Protein AF-A0A7C4NFW8-F1 (afdb_monomer)

pLDDT: mean 92.85, std 6.19, range [63.09, 97.69]

Sequence (64 aa):
MCLLKVYLDDGGRRLIATDVALILREEDGFRLGFLEPGKNVLLRKVVLQLLDAVNSLAVFRPLE

Secondary structure (DSSP, 8-state):
-PPEEEEEESSSEEEEEEEEEEEEEETTEEEEEESSTT-EEEEESEEEEEEETTTTEEEEEE--

Radius of gyration: 11.07 Å; Cα contacts (8 Å, |Δi|>4): 134; chains: 1; bounding box: 24×30×25 Å

Mean predicted aligned error: 3.24 Å

Solvent-accessible surface area (backbone atoms only — not comparable to full-atom values): 3728 Å² total; per-residue (Å²): 136,79,48,25,38,33,30,41,41,77,97,52,84,39,84,76,48,68,56,30,63,42,80,42,83,50,98,61,23,36,38,37,33,41,79,56,84,92,50,70,48,78,47,65,56,42,42,84,74,47,78,39,78,89,79,30,34,35,32,29,27,67,59,130

Nearest PDB structures (foldseek):
  5n76-assembly2_C  TM=8.008E-01  e=2.529E-03  Rhodospirillum rubrum
  4q8n-assembly1_A-2  TM=5.565E-01  e=3.725E+00  Zymomonas mobilis subsp. mobilis ZM4 = ATCC 31821

Foldseek 3Di:
DQWEFEWEPEVHTDTDDTQFPDWADDPFAIWTDHPDPPDIDGDGQWDWDDDDRPVRYTYIYGHD

Structure (mmCIF, N/CA/C/O backbone):
data_AF-A0A7C4NFW8-F1
#
_entry.id   AF-A0A7C4NFW8-F1
#
loop_
_atom_site.group_PDB
_atom_site.id
_atom_site.type_symbol
_atom_site.label_atom_id
_atom_site.label_alt_id
_atom_site.label_comp_id
_atom_site.label_asym_id
_atom_site.label_entity_id
_atom_site.label_seq_id
_atom_site.pdbx_PDB_ins_code
_atom_site.Cartn_x
_atom_site.Cartn_y
_atom_site.Cartn_z
_atom_site.occupancy
_atom_site.B_iso_or_equiv
_atom_site.auth_seq_id
_atom_site.auth_comp_id
_atom_site.auth_asym_id
_atom_site.auth_atom_id
_atom_site.pdbx_PDB_model_num
ATOM 1 N N . MET A 1 1 ? -4.353 18.692 2.777 1.00 63.09 1 MET A N 1
ATOM 2 C CA . MET A 1 1 ? -3.984 17.337 3.245 1.00 63.09 1 MET A CA 1
ATOM 3 C C . MET A 1 1 ? -3.721 16.478 2.024 1.00 63.09 1 MET A C 1
ATOM 5 O O . MET A 1 1 ? -4.513 16.550 1.097 1.00 63.09 1 MET A O 1
ATOM 9 N N . CYS A 1 2 ? -2.612 15.742 1.994 1.00 76.94 2 CYS A N 1
ATOM 10 C CA . CYS A 1 2 ? -2.281 14.825 0.903 1.00 76.94 2 CYS A CA 1
ATOM 11 C C . CYS A 1 2 ? -2.675 13.409 1.342 1.00 76.94 2 CYS A C 1
ATOM 13 O O . CYS A 1 2 ? -2.174 12.939 2.361 1.00 76.94 2 CYS A O 1
ATOM 15 N N . LEU A 1 3 ? -3.616 12.781 0.633 1.00 93.44 3 LEU A N 1
ATOM 16 C CA . LEU A 1 3 ? -4.025 11.400 0.883 1.00 93.44 3 LEU A CA 1
ATOM 17 C C . LEU A 1 3 ? -3.395 10.495 -0.166 1.00 93.44 3 LEU A C 1
ATOM 19 O O . LEU A 1 3 ? -3.452 10.789 -1.359 1.00 93.44 3 LEU A O 1
ATOM 23 N N . LEU A 1 4 ? -2.813 9.389 0.280 1.00 95.94 4 LEU A N 1
ATOM 24 C CA . LEU A 1 4 ? -2.054 8.504 -0.584 1.00 95.94 4 LEU A CA 1
ATOM 25 C C . LEU A 1 4 ? -2.954 7.460 -1.250 1.00 95.94 4 LEU A C 1
ATOM 27 O O . LEU A 1 4 ? -3.808 6.833 -0.616 1.00 95.94 4 LEU A O 1
ATOM 31 N N . LYS A 1 5 ? -2.689 7.214 -2.533 1.00 96.75 5 LYS A N 1
ATOM 32 C CA . LYS A 1 5 ? -3.043 5.963 -3.206 1.00 96.75 5 LYS A CA 1
ATOM 33 C C . LYS A 1 5 ? -1.936 4.954 -2.950 1.00 96.75 5 LYS A C 1
ATOM 35 O O . LYS A 1 5 ? -0.769 5.227 -3.229 1.00 96.75 5 LYS A O 1
ATOM 40 N N . VAL A 1 6 ? -2.292 3.786 -2.441 1.00 97.31 6 VAL A N 1
ATOM 41 C CA . VAL A 1 6 ? -1.324 2.737 -2.133 1.00 97.31 6 VAL A CA 1
ATOM 42 C C . VAL A 1 6 ? -1.445 1.608 -3.141 1.00 97.31 6 VAL A C 1
ATOM 44 O O . VAL A 1 6 ? -2.534 1.076 -3.367 1.00 97.31 6 VAL A O 1
ATOM 47 N N . TYR A 1 7 ? -0.311 1.232 -3.720 1.00 97.69 7 TYR A N 1
ATOM 48 C CA . TYR A 1 7 ? -0.191 0.144 -4.678 1.00 97.69 7 TYR A CA 1
ATOM 49 C C . TYR A 1 7 ? 0.680 -0.987 -4.127 1.00 97.69 7 TYR A C 1
ATOM 51 O O . TYR 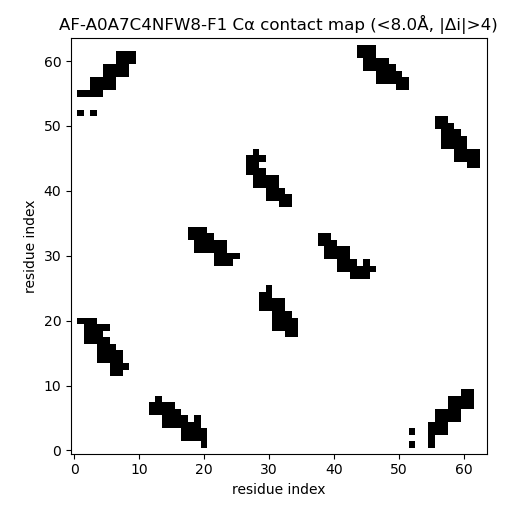A 1 7 ? 1.610 -0.743 -3.359 1.00 97.69 7 TYR A O 1
ATOM 59 N N . LEU A 1 8 ? 0.393 -2.210 -4.565 1.00 97.12 8 LEU A N 1
ATOM 60 C CA . LEU A 1 8 ? 1.262 -3.373 -4.417 1.00 97.12 8 LEU A CA 1
ATOM 61 C C . LEU A 1 8 ? 1.817 -3.746 -5.794 1.00 97.12 8 LEU A C 1
ATOM 63 O O . LEU A 1 8 ? 1.045 -3.835 -6.749 1.00 97.12 8 LEU A O 1
ATOM 67 N N . ASP A 1 9 ? 3.126 -3.933 -5.888 1.00 96.25 9 ASP A N 1
ATOM 68 C CA . ASP A 1 9 ? 3.832 -4.386 -7.082 1.00 96.25 9 ASP A CA 1
ATOM 69 C C . ASP A 1 9 ? 4.306 -5.832 -6.881 1.00 96.25 9 ASP A C 1
ATOM 71 O O . ASP A 1 9 ? 5.290 -6.081 -6.186 1.00 96.25 9 ASP A O 1
ATOM 75 N N . ASP A 1 10 ? 3.546 -6.782 -7.430 1.00 92.31 10 ASP A N 1
ATOM 76 C CA . ASP A 1 10 ? 3.789 -8.231 -7.348 1.00 92.31 10 ASP A CA 1
ATOM 77 C C . ASP A 1 10 ? 3.673 -8.834 -8.756 1.00 92.31 10 ASP A C 1
ATOM 79 O O . ASP A 1 10 ? 2.650 -9.397 -9.143 1.00 92.31 10 ASP A O 1
ATOM 83 N N . GLY A 1 11 ? 4.677 -8.556 -9.593 1.00 90.88 11 GLY A N 1
ATOM 84 C CA . GLY A 1 11 ? 4.622 -8.830 -11.036 1.00 90.88 11 GLY A CA 1
ATOM 85 C C . GLY A 1 11 ? 3.763 -7.832 -11.828 1.00 90.88 11 GLY A C 1
ATOM 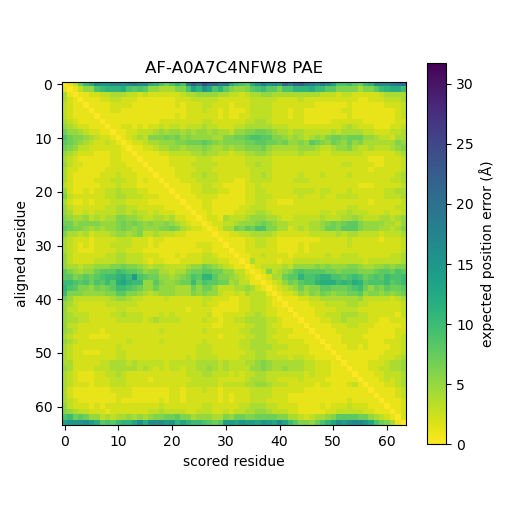86 O O . GLY A 1 11 ? 3.466 -8.061 -13.001 1.00 90.88 11 GLY A O 1
ATOM 87 N N . GLY A 1 12 ? 3.367 -6.722 -11.199 1.00 91.50 12 GLY A N 1
ATOM 88 C CA . GLY A 1 12 ? 2.548 -5.665 -11.780 1.00 91.50 12 GLY A CA 1
ATOM 89 C C . GLY A 1 12 ? 1.928 -4.764 -10.711 1.00 91.50 12 GLY A C 1
ATOM 90 O O . GLY A 1 12 ? 1.589 -5.204 -9.611 1.00 91.50 12 GLY 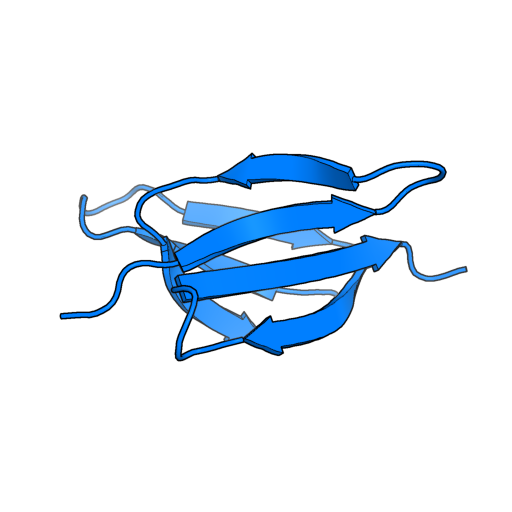A O 1
ATOM 91 N N . ARG A 1 13 ? 1.731 -3.483 -11.045 1.00 94.38 13 ARG A N 1
ATOM 92 C CA . ARG A 1 13 ? 1.224 -2.473 -10.105 1.00 94.38 13 ARG A CA 1
ATOM 93 C C . ARG A 1 13 ? -0.301 -2.562 -9.942 1.00 94.38 13 ARG A C 1
ATOM 95 O O . ARG A 1 13 ? -1.048 -2.170 -10.837 1.00 94.38 13 ARG A O 1
ATOM 102 N N . ARG A 1 14 ? -0.771 -2.987 -8.763 1.00 96.56 14 ARG A N 1
ATOM 103 C CA . ARG A 1 14 ? -2.197 -3.066 -8.383 1.00 96.56 14 ARG A CA 1
ATOM 104 C C . ARG A 1 14 ? -2.551 -2.054 -7.294 1.00 96.56 14 ARG A C 1
ATOM 106 O O . ARG A 1 14 ? -1.891 -2.013 -6.262 1.00 96.56 14 ARG A O 1
ATOM 113 N N . LEU A 1 15 ? -3.616 -1.271 -7.480 1.00 96.62 15 LEU A N 1
ATOM 114 C CA . LEU A 1 15 ? -4.150 -0.385 -6.434 1.00 96.62 15 LEU A CA 1
ATOM 115 C C . LEU A 1 15 ? -4.784 -1.225 -5.314 1.00 96.62 15 LEU A C 1
ATOM 117 O O . LEU A 1 15 ? -5.625 -2.076 -5.594 1.00 96.62 15 LEU A O 1
ATOM 121 N N . ILE A 1 16 ? -4.393 -0.989 -4.061 1.00 95.56 16 ILE A N 1
ATOM 122 C CA . ILE A 1 16 ? -4.882 -1.753 -2.899 1.00 95.56 16 ILE A CA 1
ATOM 123 C C . ILE A 1 16 ? -5.555 -0.892 -1.828 1.00 95.56 16 ILE A C 1
ATOM 125 O O . ILE A 1 16 ? -6.328 -1.420 -1.033 1.00 95.56 16 ILE A O 1
ATOM 129 N N . ALA A 1 17 ? -5.297 0.418 -1.803 1.00 95.06 17 ALA A N 1
ATOM 130 C CA . ALA A 1 17 ? -6.005 1.347 -0.929 1.00 95.06 17 ALA A CA 1
ATOM 131 C C . ALA A 1 17 ? -6.013 2.771 -1.503 1.00 95.06 17 ALA A C 1
ATOM 133 O O . ALA A 1 17 ? -5.062 3.197 -2.162 1.00 95.06 17 ALA A O 1
ATOM 134 N N . THR A 1 18 ? -7.080 3.511 -1.217 1.00 94.50 18 THR A N 1
ATOM 135 C CA . THR A 1 18 ? -7.206 4.956 -1.459 1.00 94.50 18 THR A CA 1
ATOM 136 C C . THR A 1 18 ? -7.422 5.676 -0.137 1.00 94.50 18 THR A C 1
ATOM 138 O O . THR A 1 18 ? -7.751 5.045 0.866 1.00 94.50 18 THR A O 1
ATOM 141 N N . ASP A 1 19 ? -7.241 6.996 -0.139 1.00 94.31 19 ASP A N 1
ATOM 142 C CA . ASP A 1 19 ? -7.545 7.854 1.011 1.00 94.31 19 ASP A CA 1
ATOM 143 C C . ASP A 1 19 ? -6.727 7.507 2.267 1.00 94.31 19 ASP A C 1
ATOM 145 O O . ASP A 1 19 ? -7.169 7.688 3.406 1.00 94.31 19 ASP A O 1
ATOM 149 N N . VAL A 1 20 ? -5.510 6.995 2.051 1.00 95.50 20 VAL A N 1
ATOM 150 C CA . VAL A 1 20 ? -4.584 6.640 3.126 1.00 95.50 20 VAL A CA 1
ATOM 151 C C . VAL A 1 20 ? -3.973 7.920 3.678 1.00 95.50 20 VAL A C 1
ATOM 153 O O . VAL A 1 20 ? -3.262 8.642 2.981 1.00 95.50 20 VAL A O 1
ATOM 156 N N . ALA A 1 21 ? -4.265 8.197 4.942 1.00 94.31 21 ALA A N 1
ATOM 157 C CA . ALA A 1 21 ? -3.795 9.379 5.653 1.00 94.31 21 ALA A CA 1
ATOM 158 C C . ALA A 1 21 ? -2.492 9.116 6.417 1.00 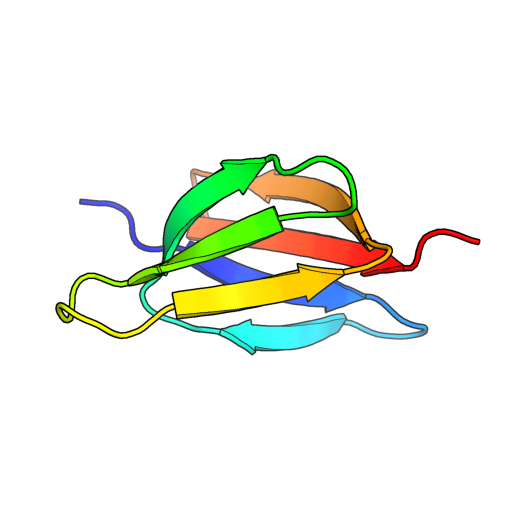94.31 21 ALA A C 1
ATOM 160 O O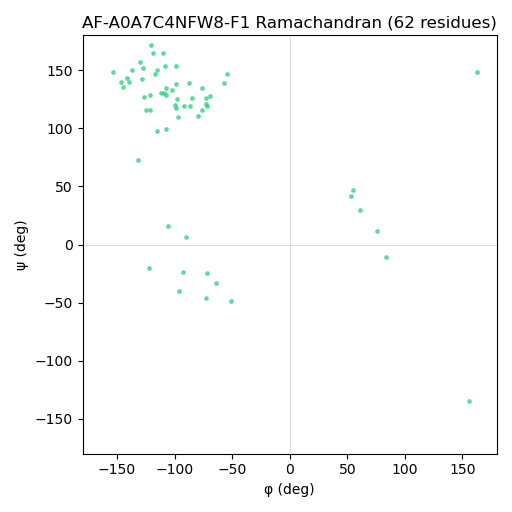 . ALA A 1 21 ? -1.749 10.050 6.712 1.00 94.31 21 ALA A O 1
ATOM 161 N N . LEU A 1 22 ? -2.223 7.852 6.753 1.00 93.00 22 LEU A N 1
ATOM 162 C CA . LEU A 1 22 ? -1.093 7.465 7.583 1.00 93.00 22 LEU A CA 1
ATOM 163 C C . LEU A 1 22 ? -0.549 6.098 7.165 1.00 93.00 22 LEU A C 1
ATOM 165 O O . LEU A 1 22 ? -1.309 5.173 6.890 1.00 93.00 22 LEU A O 1
ATOM 169 N N . ILE A 1 23 ? 0.774 5.959 7.164 1.00 95.00 23 ILE A N 1
ATOM 170 C CA . ILE A 1 23 ? 1.467 4.683 6.983 1.00 95.00 23 ILE A CA 1
ATOM 171 C C . ILE A 1 23 ? 2.390 4.501 8.188 1.00 95.00 23 ILE A C 1
ATOM 173 O O . ILE A 1 23 ? 3.312 5.289 8.384 1.00 95.00 23 ILE A O 1
ATOM 177 N N . LEU A 1 24 ? 2.137 3.476 8.999 1.00 95.44 24 LEU A N 1
ATOM 178 C CA . LEU A 1 24 ? 2.943 3.128 10.170 1.00 95.44 24 LEU A CA 1
ATOM 179 C C . LEU A 1 24 ? 3.737 1.858 9.882 1.00 95.44 24 LEU A C 1
ATOM 181 O O . LEU A 1 24 ? 3.180 0.889 9.370 1.00 95.44 24 LEU A O 1
ATOM 185 N N . ARG A 1 25 ? 5.027 1.846 10.221 1.00 94.75 25 ARG A N 1
ATOM 186 C CA . ARG A 1 25 ? 5.841 0.626 10.192 1.00 94.75 25 ARG A CA 1
ATOM 187 C C . ARG A 1 25 ? 5.498 -0.242 11.405 1.00 94.75 25 ARG A C 1
ATOM 189 O O . ARG A 1 25 ? 5.438 0.265 12.520 1.00 94.75 25 ARG A O 1
ATOM 196 N N . GLU A 1 26 ? 5.322 -1.537 11.179 1.00 94.06 26 GLU A N 1
ATOM 197 C CA . GLU A 1 26 ? 5.221 -2.569 12.219 1.00 94.06 26 GLU A CA 1
ATOM 198 C C . GLU A 1 26 ? 6.331 -3.616 12.027 1.00 94.06 26 GLU A C 1
ATOM 200 O O . GLU A 1 26 ? 7.037 -3.580 11.014 1.00 94.06 26 GLU A O 1
ATOM 205 N N . GLU A 1 27 ? 6.496 -4.542 12.982 1.00 89.50 27 GLU A N 1
ATOM 206 C CA . GLU A 1 27 ? 7.541 -5.585 12.935 1.00 89.50 27 GLU A CA 1
ATOM 207 C C . GLU A 1 27 ? 7.539 -6.340 11.591 1.00 89.50 27 GLU A C 1
ATOM 209 O O . GLU A 1 27 ? 8.565 -6.394 10.913 1.00 89.50 27 GLU A O 1
ATOM 214 N N . ASP A 1 28 ? 6.361 -6.785 11.134 1.00 87.75 28 ASP A N 1
ATOM 215 C CA . ASP A 1 28 ? 6.200 -7.628 9.936 1.00 87.75 28 ASP A CA 1
ATOM 216 C C . ASP A 1 28 ? 5.627 -6.905 8.704 1.00 87.75 28 ASP A C 1
ATOM 218 O O . ASP A 1 28 ? 5.146 -7.548 7.761 1.00 87.75 28 ASP A O 1
ATOM 222 N N . GLY A 1 29 ? 5.632 -5.569 8.681 1.00 94.75 29 GLY A N 1
ATOM 223 C CA . GLY A 1 29 ? 5.107 -4.825 7.537 1.00 94.75 29 GLY A CA 1
ATOM 224 C C . GLY A 1 29 ? 4.640 -3.414 7.861 1.00 94.75 29 GLY A C 1
ATOM 225 O O . GLY A 1 29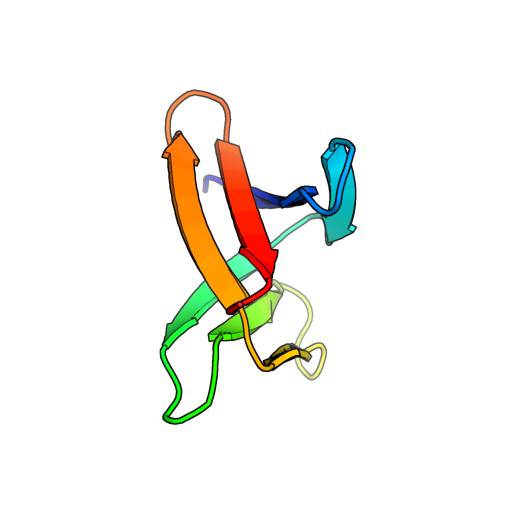 ? 5.358 -2.656 8.510 1.00 94.75 29 GLY A O 1
ATOM 226 N N . PHE A 1 30 ? 3.470 -3.029 7.352 1.00 97.06 30 PHE A N 1
ATOM 227 C CA . PHE A 1 30 ? 2.943 -1.672 7.489 1.00 97.06 30 PHE A CA 1
ATOM 228 C C . PHE A 1 30 ? 1.444 -1.657 7.764 1.00 97.06 30 PHE A C 1
ATOM 230 O O . PHE A 1 30 ? 0.678 -2.387 7.136 1.00 97.06 30 PHE A O 1
ATOM 237 N N . ARG A 1 31 ? 1.011 -0.761 8.648 1.00 96.38 31 ARG A N 1
ATOM 238 C CA . ARG A 1 31 ? -0.399 -0.432 8.856 1.00 96.38 31 ARG A CA 1
ATOM 239 C C . ARG A 1 31 ? -0.753 0.830 8.080 1.00 96.3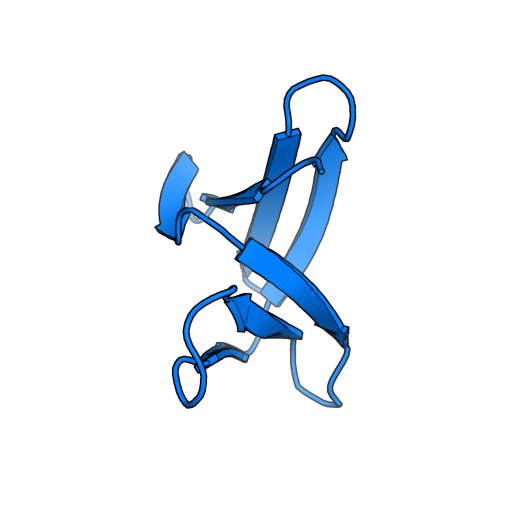8 31 ARG A C 1
ATOM 241 O O . ARG A 1 31 ? -0.129 1.873 8.264 1.00 96.38 31 ARG A O 1
ATOM 248 N N . LEU A 1 32 ? -1.777 0.733 7.243 1.00 96.06 32 LEU A N 1
ATOM 249 C CA . LEU A 1 32 ? -2.398 1.857 6.555 1.00 96.06 32 LEU A CA 1
ATOM 250 C C . LEU A 1 32 ? -3.558 2.376 7.405 1.00 96.06 32 LEU A C 1
ATOM 252 O O . LEU A 1 32 ? -4.507 1.633 7.672 1.00 96.06 32 LEU A O 1
ATOM 256 N N . GLY A 1 33 ? -3.466 3.637 7.814 1.00 94.81 33 GLY A N 1
ATOM 257 C CA . GLY A 1 33 ? -4.522 4.382 8.487 1.00 94.81 33 GLY A CA 1
ATOM 258 C C . GLY A 1 33 ? -5.271 5.279 7.507 1.00 94.81 33 GLY A C 1
ATOM 259 O O . GLY A 1 33 ? -4.670 5.927 6.645 1.00 94.81 33 GLY A O 1
ATOM 260 N N . PHE A 1 34 ? -6.590 5.319 7.651 1.00 93.94 34 PHE A N 1
ATOM 261 C CA . PHE A 1 34 ? -7.500 6.092 6.809 1.00 93.94 34 PHE A CA 1
ATOM 262 C C . PHE A 1 34 ? -8.083 7.261 7.610 1.00 93.94 34 PHE A C 1
ATOM 264 O O . PHE A 1 34 ? -7.995 7.285 8.836 1.00 93.94 34 PHE A O 1
ATOM 271 N N . LEU A 1 35 ? -8.688 8.235 6.922 1.00 87.38 35 LEU A N 1
ATOM 272 C CA . LEU A 1 35 ? -9.399 9.329 7.599 1.00 87.38 35 LEU A CA 1
ATOM 273 C C . LEU A 1 35 ? -10.615 8.842 8.393 1.00 87.38 35 LEU A C 1
ATOM 275 O O . LEU A 1 35 ? -10.956 9.424 9.419 1.00 87.38 35 LEU A O 1
ATOM 279 N N . GLU A 1 36 ? -11.276 7.796 7.899 1.00 85.44 36 GLU A N 1
ATOM 280 C CA . GLU A 1 36 ? -12.433 7.206 8.558 1.00 85.44 36 GLU A CA 1
ATOM 281 C C . GLU A 1 36 ? -11.989 6.422 9.808 1.00 85.44 36 GLU A C 1
ATOM 283 O O . GLU A 1 36 ? -11.198 5.476 9.693 1.00 85.44 36 GLU A O 1
ATOM 288 N N . PRO A 1 37 ? -12.482 6.784 11.007 1.00 78.44 37 PRO A N 1
ATOM 289 C CA . PRO A 1 37 ? -12.123 6.099 12.242 1.00 78.44 37 PRO A CA 1
ATOM 290 C C . PRO A 1 37 ? -12.434 4.599 12.182 1.00 78.44 37 PRO A C 1
ATOM 292 O O . PRO A 1 37 ? -13.482 4.183 11.700 1.00 78.44 37 PRO A O 1
ATOM 295 N N . GLY A 1 38 ? -11.527 3.772 12.708 1.00 77.94 38 GLY A N 1
ATOM 296 C CA . GLY A 1 38 ? -11.720 2.319 12.806 1.00 77.94 38 GLY A CA 1
ATOM 297 C C . GLY A 1 38 ? -11.364 1.525 11.545 1.00 77.94 38 GLY A C 1
ATOM 298 O O . GLY A 1 38 ? -11.218 0.305 11.627 1.00 77.94 38 GLY A O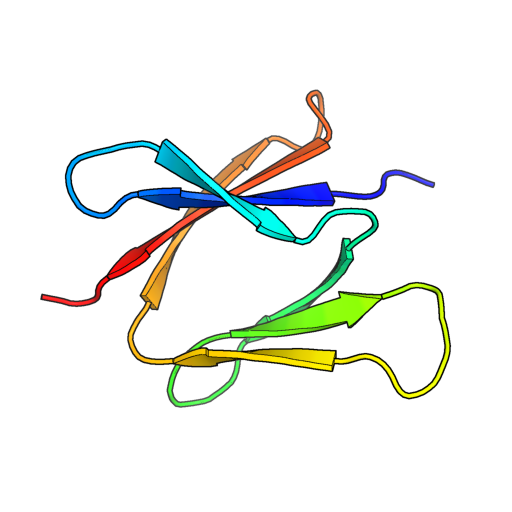 1
ATOM 299 N N . LYS A 1 39 ? -11.126 2.182 10.405 1.00 84.81 39 LYS A N 1
ATOM 300 C CA . LYS A 1 39 ? -10.619 1.524 9.197 1.00 84.81 39 LYS A CA 1
ATOM 301 C C . LYS A 1 39 ? -9.094 1.478 9.232 1.00 84.81 39 LYS A C 1
ATOM 303 O O . LYS A 1 39 ? -8.436 2.513 9.259 1.00 84.81 39 LYS A O 1
ATOM 308 N N . ASN A 1 40 ? -8.529 0.274 9.217 1.00 87.94 40 ASN A N 1
ATOM 309 C CA . ASN A 1 40 ? -7.092 0.045 9.084 1.00 87.94 40 ASN A CA 1
ATOM 310 C C . ASN A 1 40 ? -6.846 -1.174 8.195 1.00 87.94 40 ASN A C 1
ATOM 312 O O . ASN A 1 40 ? -7.579 -2.158 8.275 1.00 87.94 40 ASN A O 1
ATOM 316 N N . VAL A 1 41 ? -5.797 -1.125 7.377 1.00 93.31 41 VAL A N 1
ATOM 317 C CA . VAL A 1 41 ? -5.360 -2.261 6.551 1.00 93.31 41 VAL A CA 1
ATOM 318 C C . VAL A 1 41 ? -3.926 -2.596 6.915 1.00 93.31 41 VAL A C 1
ATOM 320 O O . VAL A 1 41 ? -3.069 -1.718 6.926 1.00 93.31 41 VAL A O 1
ATOM 323 N N . LEU A 1 42 ? -3.662 -3.866 7.210 1.00 94.94 42 LEU A N 1
ATOM 324 C CA . LEU A 1 42 ? -2.318 -4.340 7.509 1.00 94.94 42 LEU A CA 1
ATOM 325 C C . LEU A 1 42 ? -1.715 -5.013 6.275 1.00 94.94 42 LEU A C 1
ATOM 327 O O . LEU A 1 42 ? -2.240 -6.010 5.783 1.00 94.94 42 LEU A O 1
ATOM 331 N N . LEU A 1 43 ? -0.595 -4.479 5.803 1.00 95.31 43 LEU A N 1
ATOM 332 C CA . LEU A 1 43 ? 0.224 -5.072 4.757 1.00 95.31 43 LEU A CA 1
ATOM 333 C C . LEU A 1 43 ? 1.365 -5.838 5.418 1.00 95.31 43 LEU A C 1
ATOM 335 O O . LEU A 1 43 ? 2.261 -5.224 5.992 1.00 95.31 43 LEU A O 1
ATOM 339 N N . ARG A 1 44 ? 1.334 -7.169 5.357 1.00 95.44 44 ARG A N 1
ATOM 340 C CA . ARG A 1 44 ? 2.385 -8.035 5.912 1.00 95.44 44 ARG A CA 1
ATOM 341 C C . ARG A 1 44 ? 3.349 -8.488 4.830 1.00 95.44 44 ARG A C 1
ATOM 343 O O . ARG A 1 44 ? 2.942 -8.625 3.683 1.00 95.44 44 ARG A O 1
ATOM 350 N N . LYS A 1 45 ? 4.588 -8.796 5.223 1.00 95.44 45 LYS A N 1
ATOM 351 C CA . LYS A 1 45 ? 5.627 -9.334 4.330 1.00 95.44 45 LYS A CA 1
ATOM 352 C C . LYS A 1 45 ? 5.831 -8.466 3.083 1.00 95.44 45 LYS A C 1
ATOM 354 O O . LYS A 1 45 ? 5.959 -8.969 1.975 1.00 95.44 45 LYS A O 1
ATOM 359 N N . VAL A 1 46 ? 5.834 -7.148 3.271 1.00 95.56 46 VAL A N 1
ATOM 360 C CA . VAL A 1 46 ? 6.106 -6.179 2.206 1.00 95.56 46 VAL A CA 1
ATOM 361 C C . VAL A 1 46 ? 7.166 -5.175 2.641 1.00 95.56 46 VAL A C 1
ATOM 363 O O . VAL A 1 46 ? 7.345 -4.895 3.833 1.00 95.56 46 VAL A O 1
ATOM 366 N N . VAL A 1 47 ? 7.823 -4.572 1.657 1.00 95.75 47 VAL A N 1
ATOM 367 C CA . VAL A 1 47 ? 8.690 -3.403 1.831 1.00 95.75 47 VAL A CA 1
ATOM 368 C C . VAL A 1 47 ? 8.139 -2.214 1.057 1.00 95.75 47 VAL A C 1
ATOM 370 O O . VAL A 1 47 ? 7.546 -2.376 -0.009 1.00 95.75 47 VAL A O 1
ATOM 373 N N . LEU A 1 48 ? 8.335 -1.011 1.599 1.00 96.12 48 LEU A N 1
ATOM 374 C CA . LEU A 1 48 ? 8.054 0.230 0.883 1.00 96.12 48 LEU A CA 1
ATOM 375 C C . LEU A 1 48 ? 9.126 0.413 -0.197 1.00 96.12 48 LEU A C 1
ATOM 377 O O . LEU A 1 48 ? 10.310 0.503 0.116 1.00 96.12 48 LEU A O 1
ATOM 381 N N . GLN A 1 49 ? 8.708 0.451 -1.458 1.00 96.25 49 GLN A N 1
ATOM 382 C CA . GLN A 1 49 ? 9.592 0.601 -2.613 1.00 96.25 49 GLN A CA 1
ATOM 383 C C . GLN A 1 49 ? 9.686 2.058 -3.070 1.00 96.25 49 GLN A C 1
ATOM 385 O O . GLN A 1 49 ? 10.762 2.522 -3.436 1.00 96.25 49 GLN A O 1
ATOM 390 N N . LEU A 1 50 ? 8.561 2.777 -3.061 1.00 96.50 50 LEU A N 1
ATOM 391 C CA . LEU A 1 50 ? 8.477 4.167 -3.501 1.00 96.50 50 LEU A CA 1
ATOM 392 C C . LEU A 1 50 ? 7.467 4.928 -2.646 1.00 96.50 50 LEU A C 1
ATOM 394 O O . LEU A 1 50 ? 6.350 4.456 -2.434 1.00 96.50 50 LEU A O 1
ATOM 398 N N . LEU A 1 51 ? 7.844 6.134 -2.234 1.00 96.38 51 LEU A N 1
ATOM 399 C CA . LEU A 1 51 ? 6.927 7.153 -1.740 1.00 96.38 51 LEU A CA 1
ATOM 400 C C . LEU A 1 51 ? 7.081 8.393 -2.617 1.00 96.38 51 LEU A C 1
ATOM 402 O O . LEU A 1 51 ? 8.140 9.015 -2.636 1.00 96.38 51 LEU A O 1
ATOM 406 N N . ASP A 1 52 ? 6.016 8.745 -3.324 1.00 95.38 52 ASP A N 1
ATOM 407 C CA . ASP A 1 52 ? 5.936 9.952 -4.135 1.00 95.38 52 ASP A CA 1
ATOM 408 C C . ASP A 1 52 ? 4.862 10.864 -3.541 1.00 95.38 52 ASP A C 1
ATOM 410 O O . ASP A 1 52 ? 3.657 10.692 -3.748 1.00 95.38 52 ASP A O 1
ATOM 414 N N . ALA A 1 53 ? 5.324 11.833 -2.753 1.00 91.81 53 ALA A N 1
ATOM 415 C CA . ALA A 1 53 ? 4.456 12.789 -2.082 1.00 91.81 53 ALA A CA 1
ATOM 416 C C . ALA A 1 53 ? 3.832 13.809 -3.049 1.00 91.81 53 ALA A C 1
ATOM 418 O O . ALA A 1 53 ? 2.765 14.341 -2.747 1.00 91.81 53 ALA A O 1
ATOM 419 N N . VAL A 1 54 ? 4.462 14.066 -4.203 1.00 94.12 54 VAL A N 1
ATOM 420 C CA . VAL A 1 54 ? 3.968 15.021 -5.209 1.00 94.12 54 VAL A CA 1
ATOM 421 C C . VAL A 1 54 ? 2.755 14.430 -5.919 1.00 94.12 54 VAL A C 1
ATOM 423 O O . VAL A 1 54 ? 1.719 15.080 -6.030 1.00 94.12 54 VAL A O 1
ATOM 426 N N . ASN A 1 55 ? 2.850 13.161 -6.319 1.00 95.12 55 ASN A N 1
ATOM 427 C CA . ASN A 1 55 ? 1.762 12.432 -6.975 1.00 95.12 55 ASN A CA 1
ATOM 428 C C . ASN A 1 55 ? 0.845 11.688 -5.996 1.00 95.12 55 ASN A C 1
ATOM 430 O O . ASN A 1 55 ? -0.059 10.965 -6.419 1.00 95.12 55 ASN A O 1
ATOM 434 N N . SER A 1 56 ? 1.049 11.886 -4.691 1.00 96.19 56 SER A N 1
ATOM 435 C CA . SER A 1 56 ? 0.216 11.320 -3.628 1.00 96.19 56 SER A CA 1
ATOM 436 C C . SER A 1 56 ? 0.091 9.792 -3.723 1.00 96.19 56 SER A C 1
ATOM 438 O O . SER A 1 56 ? -1.011 9.241 -3.660 1.00 96.19 56 SER A O 1
ATOM 440 N N . LEU A 1 57 ? 1.208 9.083 -3.914 1.00 96.31 57 LEU A N 1
ATOM 441 C CA . LEU A 1 57 ? 1.205 7.623 -3.997 1.00 96.31 57 LEU A CA 1
ATOM 442 C C . LEU A 1 57 ? 2.340 6.963 -3.216 1.00 96.31 57 LEU A C 1
ATOM 444 O O . LEU A 1 57 ? 3.437 7.501 -3.083 1.00 96.31 57 LEU A O 1
ATOM 448 N N . ALA A 1 58 ? 2.065 5.754 -2.738 1.00 97.38 58 ALA A N 1
ATOM 449 C CA . ALA A 1 58 ? 3.050 4.854 -2.157 1.00 97.38 58 ALA A CA 1
ATOM 450 C C . ALA A 1 58 ? 2.950 3.485 -2.830 1.00 97.38 58 ALA A C 1
ATOM 452 O O . ALA A 1 58 ? 1.857 3.017 -3.158 1.00 97.38 58 ALA A O 1
ATOM 453 N N . VAL A 1 59 ? 4.090 2.842 -3.051 1.00 97.69 59 VAL A N 1
ATOM 454 C CA . VAL A 1 59 ? 4.167 1.531 -3.700 1.00 97.69 59 VAL A CA 1
ATOM 455 C C . VAL A 1 59 ? 4.950 0.600 -2.798 1.00 97.69 59 VAL A C 1
ATOM 457 O O . VAL A 1 59 ? 6.066 0.913 -2.380 1.00 97.69 59 VAL A O 1
ATOM 460 N N . PHE A 1 60 ? 4.345 -0.541 -2.510 1.00 97.56 60 P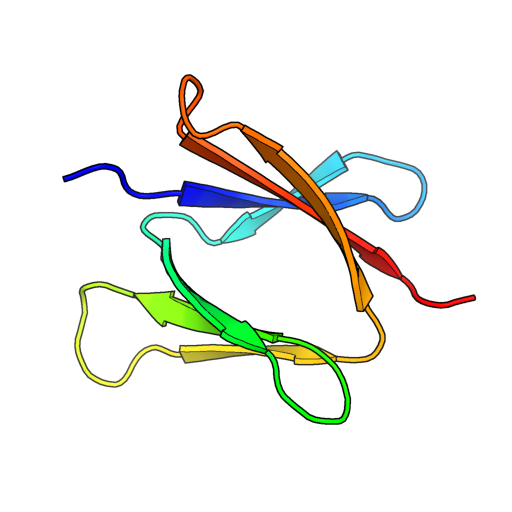HE A N 1
ATOM 461 C CA . PHE A 1 60 ? 4.942 -1.633 -1.764 1.00 97.56 60 PHE A CA 1
ATOM 462 C C . PHE A 1 60 ? 5.232 -2.792 -2.707 1.00 97.56 60 PHE A C 1
ATOM 464 O O . PHE A 1 60 ? 4.522 -2.969 -3.691 1.00 97.56 60 PHE A O 1
ATOM 471 N N . ARG A 1 61 ? 6.221 -3.612 -2.370 1.00 96.50 61 ARG A N 1
ATOM 472 C CA . ARG A 1 61 ? 6.474 -4.900 -3.028 1.00 96.50 61 ARG A CA 1
ATOM 473 C C . ARG A 1 61 ? 6.567 -6.013 -1.982 1.00 96.50 61 ARG A C 1
ATOM 475 O O . ARG A 1 61 ? 6.956 -5.707 -0.847 1.00 96.50 61 ARG A O 1
ATOM 482 N N . PRO A 1 62 ? 6.235 -7.269 -2.315 1.00 95.19 62 PRO A N 1
ATOM 483 C CA . PRO A 1 62 ? 6.478 -8.404 -1.431 1.00 95.19 62 PRO A CA 1
ATOM 484 C C . PRO A 1 62 ? 7.948 -8.499 -0.990 1.00 95.19 62 PRO A C 1
ATOM 486 O O . PRO A 1 62 ? 8.865 -8.123 -1.727 1.00 95.19 62 PRO A O 1
ATOM 489 N N . LEU A 1 63 ? 8.158 -8.971 0.239 1.00 89.56 63 LEU A N 1
ATOM 490 C CA . LEU A 1 63 ? 9.441 -9.501 0.694 1.00 89.56 63 LEU A CA 1
ATOM 491 C C . LEU A 1 63 ? 9.646 -10.858 0.015 1.00 89.56 63 LEU A C 1
ATOM 493 O O . LEU A 1 63 ? 8.754 -11.704 0.087 1.00 89.56 63 LEU A O 1
ATOM 497 N N . GLU A 1 64 ? 10.786 -11.014 -0.655 1.00 77.88 64 GLU A N 1
ATOM 498 C CA . GLU A 1 64 ? 11.247 -12.299 -1.199 1.00 77.88 64 GLU A CA 1
ATOM 499 C C . GLU A 1 64 ? 11.574 -13.292 -0.077 1.00 77.88 64 GLU A C 1
ATOM 501 O O . GLU A 1 64 ? 12.067 -12.842 0.988 1.00 77.88 64 GLU A O 1
#